Protein AF-A0A959TJ39-F1 (afdb_monomer)

pLDDT: mean 76.72, std 17.81, range [38.75, 98.12]

Secondary structure (DSSP, 8-state):
---------------SHHHHHHHHHHHHHHHT------PPP-EEEEE-B-TTS-B-TT-EEEEE--PPSS---GGG-EEEEE--TTSEEEEE-GGG--BTB--

Sequence (103 aa):
MNSGKASKSKRMARSSFRSVTGMLLVLCLWVVLPACNKEKPTTAIITIQKENGTVIPGAYVRLYANPTFPLGDPSRLTMEKLTDSQGRAEFDYSSFYEQGQAG

Solvent-accessible surface area (backbone atoms only — not comparable to full-atom values): 6840 Å² total; per-residue (Å²): 140,86,89,85,82,84,89,84,81,81,80,75,84,80,62,73,64,64,56,55,55,51,54,51,50,55,57,55,56,63,72,72,58,72,74,88,72,76,79,70,84,35,68,50,76,46,72,42,59,49,97,89,66,52,58,39,53,68,42,83,44,76,52,65,49,82,63,66,86,88,77,55,72,49,78,72,38,72,49,76,43,56,17,38,94,76,4,38,31,77,45,80,52,38,93,73,55,60,93,88,60,90,122

Radius of gyration: 34.19 Å; Cα contacts (8 Å, |Δi|>4): 109; chains: 1; bounding box: 116×47×34 Å

Mean predicted aligned error: 15.31 Å

Nearest PDB structures (foldseek):
  5jtw-assembly1_A  TM=7.022E-01  e=3.744E+00  Homo sapiens
  3nqz-assembly1_A  TM=2.446E-01  e=5.488E+00  Pseudoalteromonas sp. SM9913

Structure (mmCIF, N/CA/C/O backbone):
data_AF-A0A959TJ39-F1
#
_entry.id   AF-A0A959TJ39-F1
#
loop_
_atom_site.group_PDB
_atom_site.id
_atom_site.type_symbol
_atom_site.label_atom_id
_atom_site.label_alt_id
_atom_site.label_comp_id
_atom_site.label_asym_id
_atom_site.label_entity_id
_atom_site.label_seq_id
_atom_site.pdbx_PDB_ins_code
_atom_site.Cartn_x
_atom_site.Cartn_y
_atom_site.Cartn_z
_atom_site.occupancy
_atom_site.B_iso_or_equiv
_atom_site.auth_seq_id
_atom_site.auth_comp_id
_atom_site.auth_asym_id
_atom_site.auth_atom_id
_atom_site.pdbx_PDB_model_num
ATOM 1 N N . MET A 1 1 ? 101.356 -29.448 -4.171 1.00 43.09 1 MET A N 1
ATOM 2 C CA . MET A 1 1 ? 100.015 -29.009 -4.619 1.00 43.09 1 MET A CA 1
ATOM 3 C C . MET A 1 1 ? 99.253 -28.473 -3.422 1.00 43.09 1 MET A C 1
ATOM 5 O O . MET A 1 1 ? 99.121 -29.201 -2.449 1.00 43.09 1 MET A O 1
ATOM 9 N N . ASN A 1 2 ? 98.840 -27.205 -3.459 1.00 38.75 2 ASN A N 1
ATOM 10 C CA . ASN A 1 2 ? 98.233 -26.513 -2.322 1.00 38.75 2 ASN A CA 1
ATOM 11 C C . ASN A 1 2 ? 96.722 -26.314 -2.527 1.00 38.75 2 ASN A C 1
ATOM 13 O O . ASN A 1 2 ? 96.255 -26.128 -3.648 1.00 38.75 2 ASN A O 1
ATOM 17 N N . SER A 1 3 ? 95.996 -26.382 -1.416 1.00 46.53 3 SER A N 1
ATOM 18 C CA . SER A 1 3 ? 94.544 -26.256 -1.271 1.00 46.53 3 SER A CA 1
ATOM 19 C C . SER A 1 3 ? 94.085 -24.790 -1.372 1.00 46.53 3 SER A C 1
ATOM 21 O O . SER A 1 3 ? 94.821 -23.898 -0.958 1.00 46.53 3 SER A O 1
ATOM 23 N N . GLY A 1 4 ? 92.870 -24.517 -1.881 1.00 42.78 4 GLY A N 1
ATOM 24 C CA . GLY A 1 4 ? 92.392 -23.135 -2.086 1.00 42.78 4 GLY A CA 1
ATOM 25 C C . GLY A 1 4 ? 90.919 -22.953 -2.486 1.00 42.78 4 GLY A C 1
ATOM 26 O O . GLY A 1 4 ? 90.612 -22.553 -3.596 1.00 42.78 4 GLY A O 1
ATOM 27 N N . LYS A 1 5 ? 90.030 -23.278 -1.545 1.00 45.53 5 LYS A N 1
ATOM 28 C CA . LYS A 1 5 ? 88.618 -22.894 -1.300 1.00 45.53 5 LYS A CA 1
ATOM 29 C C . LYS A 1 5 ? 87.837 -21.934 -2.246 1.00 45.53 5 LYS A C 1
ATOM 31 O O . LYS A 1 5 ? 88.163 -20.768 -2.400 1.00 45.53 5 LYS A O 1
ATOM 36 N N . ALA A 1 6 ? 86.635 -22.421 -2.586 1.00 48.22 6 ALA A N 1
ATOM 37 C CA . ALA A 1 6 ? 85.293 -21.842 -2.361 1.00 48.22 6 ALA A CA 1
ATOM 38 C C . ALA A 1 6 ? 84.870 -20.510 -3.026 1.00 48.22 6 ALA A C 1
ATOM 40 O O . ALA A 1 6 ? 85.127 -19.424 -2.518 1.00 48.22 6 ALA A O 1
ATOM 41 N N . SER A 1 7 ? 83.989 -20.625 -4.028 1.00 46.09 7 SER A N 1
ATOM 42 C CA . SER A 1 7 ? 83.036 -19.577 -4.414 1.00 46.09 7 SER A CA 1
ATOM 43 C C . SER A 1 7 ? 81.713 -19.779 -3.660 1.00 46.09 7 SER A C 1
ATOM 45 O O . SER A 1 7 ? 81.010 -20.768 -3.870 1.00 46.09 7 SER A O 1
ATOM 47 N N . LYS A 1 8 ? 81.368 -18.858 -2.750 1.00 51.56 8 LYS A N 1
ATOM 48 C CA . LYS A 1 8 ? 80.018 -18.731 -2.173 1.00 51.56 8 LYS A CA 1
ATOM 49 C C . LYS A 1 8 ? 79.368 -17.472 -2.740 1.00 51.56 8 LYS A C 1
ATOM 51 O O . LYS A 1 8 ? 79.548 -16.392 -2.191 1.00 51.56 8 LYS A O 1
ATOM 56 N N . SER A 1 9 ? 78.552 -17.621 -3.780 1.00 48.09 9 SER 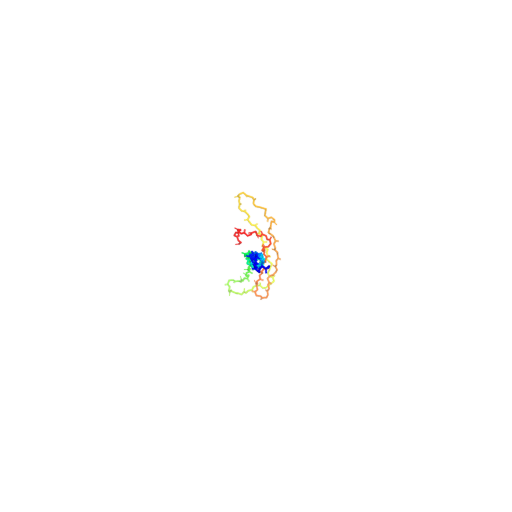A N 1
ATOM 57 C CA . SER A 1 9 ? 77.538 -16.621 -4.129 1.00 48.09 9 SER A CA 1
ATOM 58 C C . SER A 1 9 ? 76.179 -17.136 -3.665 1.00 48.09 9 SER A C 1
ATOM 60 O O . SER A 1 9 ? 75.621 -18.082 -4.225 1.00 48.09 9 SER A O 1
ATOM 62 N N . LYS A 1 10 ? 75.683 -16.572 -2.559 1.00 53.91 10 LYS A N 1
ATOM 63 C CA . LYS A 1 10 ? 74.363 -16.892 -2.010 1.00 53.91 10 LYS A CA 1
ATOM 64 C C . LYS A 1 10 ? 73.306 -16.314 -2.952 1.00 53.91 10 LYS A C 1
ATOM 66 O O . LYS A 1 10 ? 73.147 -15.098 -3.022 1.00 53.91 10 LYS A O 1
ATOM 71 N N . ARG A 1 11 ? 72.556 -17.174 -3.648 1.00 46.19 11 ARG A N 1
ATOM 72 C CA . ARG A 1 11 ? 71.320 -16.755 -4.322 1.00 46.19 11 ARG A CA 1
ATOM 73 C C . ARG A 1 11 ? 70.311 -16.382 -3.242 1.00 46.19 11 ARG A C 1
ATOM 75 O O . ARG A 1 11 ? 69.792 -17.241 -2.537 1.00 46.19 11 ARG A O 1
ATOM 82 N N . MET A 1 12 ? 70.106 -15.082 -3.076 1.00 53.91 12 MET A N 1
ATOM 83 C CA . MET A 1 12 ? 69.094 -14.510 -2.202 1.00 53.91 12 MET A CA 1
ATOM 84 C C . MET A 1 12 ? 67.721 -14.984 -2.697 1.00 53.91 12 MET A C 1
ATOM 86 O O . MET A 1 12 ? 67.321 -14.679 -3.821 1.00 53.91 12 MET A O 1
ATOM 90 N N . ALA A 1 13 ? 67.048 -15.799 -1.883 1.00 55.38 13 ALA A N 1
ATOM 91 C CA . ALA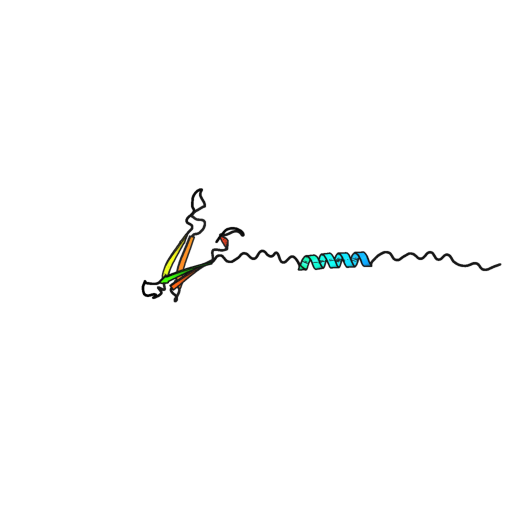 A 1 13 ? 65.732 -16.355 -2.159 1.00 55.38 13 ALA A CA 1
ATOM 92 C C . ALA A 1 13 ? 64.722 -15.219 -2.374 1.00 55.38 13 ALA A C 1
ATOM 94 O O . ALA A 1 13 ? 64.258 -14.578 -1.430 1.00 55.38 13 ALA A O 1
ATOM 95 N N . ARG A 1 14 ? 64.401 -14.936 -3.639 1.00 52.50 14 ARG A N 1
ATOM 96 C CA . ARG A 1 14 ? 63.363 -13.974 -4.000 1.00 52.50 14 ARG A CA 1
ATOM 97 C C . ARG A 1 14 ? 61.996 -14.644 -3.860 1.00 52.50 14 ARG A C 1
ATOM 99 O O . ARG A 1 14 ? 61.534 -15.342 -4.748 1.00 52.50 14 ARG A O 1
ATOM 106 N N . SER A 1 15 ? 61.326 -14.286 -2.768 1.00 53.50 15 SER A N 1
ATOM 107 C CA . SER A 1 15 ? 59.983 -13.705 -2.852 1.00 53.50 15 SER A CA 1
ATOM 108 C C . SER A 1 15 ? 58.807 -14.628 -3.225 1.00 53.50 15 SER A C 1
ATOM 110 O O . SER A 1 15 ? 57.890 -14.200 -3.924 1.00 53.50 15 SER A O 1
ATOM 112 N N . SER A 1 16 ? 58.718 -15.827 -2.651 1.00 52.59 16 SER A N 1
ATOM 113 C CA . SER A 1 16 ? 57.421 -16.533 -2.577 1.00 52.59 16 SER A CA 1
ATOM 114 C C . SER A 1 16 ? 56.421 -15.805 -1.658 1.00 52.59 16 SER A C 1
ATOM 116 O O . SER A 1 16 ? 55.213 -15.965 -1.790 1.00 52.59 16 SER A O 1
ATOM 118 N N . PHE A 1 17 ? 56.915 -14.947 -0.756 1.00 53.88 17 PHE A N 1
ATOM 119 C CA . PHE A 1 17 ? 56.101 -14.248 0.244 1.00 53.88 17 PHE A CA 1
ATOM 120 C C . PHE A 1 17 ? 55.235 -13.118 -0.342 1.00 53.88 17 PHE A C 1
ATOM 122 O O . PHE A 1 17 ? 54.106 -12.933 0.092 1.00 53.88 17 PHE A O 1
ATOM 129 N N . ARG A 1 18 ? 55.703 -12.400 -1.379 1.00 58.62 18 ARG A N 1
ATOM 130 C CA . ARG A 1 18 ? 54.931 -11.292 -1.990 1.00 58.62 18 ARG A CA 1
ATOM 131 C C . ARG A 1 18 ? 53.665 -11.766 -2.707 1.00 58.62 18 ARG A C 1
ATOM 133 O O . ARG A 1 18 ? 52.702 -11.012 -2.793 1.00 58.62 18 ARG A O 1
ATOM 140 N N . SER A 1 19 ? 53.672 -12.992 -3.231 1.00 59.16 19 SER A N 1
ATOM 141 C CA . SER A 1 19 ? 52.548 -13.533 -4.002 1.00 59.16 19 SER A CA 1
ATOM 142 C C . SER A 1 19 ? 51.403 -13.992 -3.092 1.00 59.16 19 SER A C 1
ATOM 144 O O . SER A 1 19 ? 50.243 -13.723 -3.392 1.00 59.16 19 SER A O 1
ATOM 146 N N . VAL A 1 20 ? 51.726 -14.579 -1.935 1.00 66.31 20 VAL A N 1
ATOM 147 C CA . VAL A 1 20 ? 50.732 -15.033 -0.947 1.00 66.31 20 VAL A CA 1
ATOM 148 C C . VAL A 1 20 ? 50.017 -13.850 -0.286 1.00 66.31 20 VAL A C 1
ATOM 150 O O . VAL A 1 20 ? 48.798 -13.874 -0.139 1.00 66.31 20 VAL A O 1
ATOM 153 N N . THR A 1 21 ? 50.741 -12.772 0.044 1.00 71.25 21 THR A N 1
ATOM 154 C CA . THR A 1 21 ? 50.135 -11.555 0.614 1.00 71.25 21 THR A CA 1
ATOM 155 C C . THR A 1 21 ? 49.161 -10.882 -0.358 1.00 71.25 21 THR A C 1
ATOM 157 O O . THR A 1 21 ? 48.110 -10.404 0.062 1.00 71.25 21 THR A O 1
ATOM 160 N N . GLY A 1 22 ? 49.476 -10.873 -1.659 1.00 77.44 22 GLY A N 1
ATOM 161 C CA . GLY A 1 22 ? 48.591 -10.316 -2.687 1.00 77.44 22 GLY A CA 1
ATOM 162 C C . GLY A 1 22 ? 47.295 -11.114 -2.848 1.00 77.44 22 GLY A C 1
ATOM 163 O O . GLY A 1 22 ? 46.218 -10.530 -2.908 1.00 77.44 22 GLY A O 1
ATOM 164 N N . MET A 1 23 ? 47.384 -12.447 -2.843 1.00 79.88 23 MET A N 1
ATOM 165 C CA . MET A 1 23 ? 46.213 -13.324 -2.942 1.00 79.88 23 MET A CA 1
ATOM 166 C C . MET A 1 23 ? 45.291 -13.200 -1.720 1.00 79.88 23 MET A C 1
ATOM 168 O O . MET A 1 23 ? 44.072 -13.151 -1.875 1.00 79.88 23 MET A O 1
ATOM 172 N N . LEU A 1 24 ? 45.862 -13.074 -0.517 1.00 81.00 24 LEU A N 1
ATOM 173 C CA . LEU A 1 24 ? 45.101 -12.851 0.713 1.00 81.00 24 LEU A CA 1
ATOM 174 C C . LEU A 1 24 ? 44.363 -11.502 0.701 1.00 81.00 24 LEU A C 1
ATOM 176 O O . LEU A 1 24 ? 43.207 -11.437 1.103 1.00 81.00 24 LEU A O 1
ATOM 180 N N . LEU A 1 25 ? 44.998 -10.439 0.198 1.00 80.81 25 LEU A N 1
ATOM 181 C CA . LEU A 1 25 ? 44.369 -9.120 0.061 1.00 80.81 25 LEU A CA 1
ATOM 182 C C . LEU A 1 25 ? 43.173 -9.138 -0.901 1.00 80.81 25 LEU A C 1
ATOM 184 O O . LEU A 1 25 ? 42.141 -8.552 -0.588 1.00 80.81 25 LEU A O 1
ATOM 188 N N . VAL A 1 26 ? 43.281 -9.838 -2.034 1.00 80.75 26 VAL A N 1
ATOM 189 C CA . VAL A 1 26 ? 42.172 -9.990 -2.995 1.00 80.75 26 VAL A CA 1
ATOM 190 C C . VAL A 1 26 ? 41.006 -10.775 -2.382 1.00 80.75 26 VAL A C 1
ATOM 192 O O . VAL A 1 26 ? 39.855 -10.375 -2.532 1.00 80.75 26 VAL A O 1
ATOM 195 N N . LEU A 1 27 ? 41.296 -11.840 -1.629 1.00 80.56 27 LEU A N 1
ATOM 196 C CA . LEU A 1 27 ? 40.285 -12.605 -0.890 1.00 80.56 27 LEU A CA 1
ATOM 197 C C . LEU A 1 27 ? 39.593 -11.764 0.192 1.00 80.56 27 LEU A C 1
ATOM 199 O O . LEU A 1 27 ? 38.372 -11.815 0.307 1.00 80.56 27 LEU A O 1
ATOM 203 N N . CYS A 1 28 ? 40.339 -10.949 0.942 1.00 75.62 28 CYS A N 1
ATOM 204 C CA . CYS A 1 28 ? 39.769 -10.042 1.942 1.00 75.62 28 CYS A CA 1
ATOM 205 C C . CYS A 1 28 ? 38.879 -8.956 1.315 1.00 75.62 28 CYS A C 1
ATOM 207 O O . CYS A 1 28 ? 37.856 -8.602 1.899 1.00 75.62 28 CYS A O 1
ATOM 209 N N . LEU A 1 29 ? 39.229 -8.455 0.124 1.00 71.06 29 LEU A N 1
ATOM 210 C CA . LEU A 1 29 ? 38.427 -7.464 -0.604 1.00 71.06 29 LEU A CA 1
ATOM 211 C C . LEU A 1 29 ? 37.066 -8.017 -1.058 1.00 71.06 29 LEU A C 1
ATOM 213 O O . LEU A 1 29 ? 36.109 -7.254 -1.137 1.00 71.06 29 LEU A O 1
ATOM 217 N N . TRP A 1 30 ? 36.937 -9.326 -1.294 1.00 68.00 30 TRP A N 1
ATOM 218 C CA . TRP A 1 30 ? 35.642 -9.943 -1.613 1.00 68.00 30 TRP A CA 1
ATOM 219 C C . TRP A 1 30 ? 34.675 -10.012 -0.427 1.00 68.00 30 TRP A C 1
ATOM 221 O O . TRP A 1 30 ? 33.466 -9.973 -0.636 1.00 68.00 30 TRP A O 1
ATOM 231 N N . VAL A 1 31 ? 35.172 -10.059 0.812 1.00 68.31 31 VAL A N 1
ATOM 232 C CA . VAL A 1 31 ? 34.315 -10.142 2.012 1.00 68.31 31 VAL A CA 1
ATOM 233 C C . VAL A 1 31 ? 33.695 -8.782 2.373 1.00 68.31 31 VAL A C 1
ATOM 235 O O . VAL A 1 31 ? 32.660 -8.729 3.032 1.00 68.31 31 VAL A O 1
ATOM 238 N N . VAL A 1 32 ? 34.289 -7.675 1.911 1.00 66.00 32 VAL A N 1
ATOM 239 C CA . VAL A 1 32 ? 33.832 -6.293 2.175 1.00 66.00 32 VAL A CA 1
ATOM 240 C C . VAL A 1 32 ? 32.964 -5.694 1.062 1.00 66.00 32 VAL A C 1
ATOM 242 O O . VAL A 1 32 ? 32.646 -4.508 1.115 1.00 66.00 32 VAL A O 1
ATOM 245 N N . LEU A 1 33 ? 32.506 -6.503 0.099 1.00 63.62 33 LEU A N 1
ATOM 246 C CA . LEU A 1 33 ? 31.492 -6.109 -0.885 1.00 63.62 33 LEU A CA 1
ATOM 247 C C . LEU A 1 33 ? 30.059 -6.584 -0.545 1.00 63.62 33 LEU A C 1
ATOM 249 O O . LEU A 1 33 ? 29.339 -6.939 -1.483 1.00 63.62 33 LEU A O 1
ATOM 253 N N . PRO A 1 34 ? 29.553 -6.613 0.713 1.00 61.31 34 PRO A N 1
ATOM 254 C CA . PRO A 1 34 ? 28.110 -6.625 0.861 1.00 61.31 34 PRO A CA 1
ATOM 255 C C . PRO A 1 34 ? 27.642 -5.268 0.337 1.00 61.31 34 PRO A C 1
ATOM 257 O O . PRO A 1 34 ? 27.768 -4.249 1.015 1.00 61.31 34 PRO A O 1
ATOM 260 N N . ALA A 1 35 ? 27.193 -5.250 -0.919 1.00 60.38 35 ALA A N 1
ATOM 261 C CA . ALA A 1 35 ? 26.563 -4.108 -1.545 1.00 60.38 35 ALA A CA 1
ATOM 262 C C . ALA A 1 35 ? 25.503 -3.595 -0.567 1.00 60.38 35 ALA A C 1
ATOM 264 O O . ALA A 1 35 ? 24.483 -4.242 -0.331 1.00 60.38 35 ALA A O 1
ATOM 265 N N . CYS A 1 36 ? 25.798 -2.470 0.087 1.00 63.53 36 CYS A N 1
ATOM 266 C CA . CYS A 1 36 ? 24.971 -1.887 1.137 1.00 63.53 36 CYS A CA 1
ATOM 267 C C . CYS A 1 36 ? 23.820 -1.109 0.494 1.00 63.53 36 CYS A C 1
ATOM 269 O O . CYS A 1 36 ? 23.616 0.077 0.738 1.00 63.53 36 CYS A O 1
ATOM 271 N N . ASN A 1 37 ? 23.100 -1.788 -0.389 1.00 62.12 37 ASN A N 1
ATOM 272 C CA . ASN A 1 37 ? 21.930 -1.276 -1.054 1.00 62.12 37 ASN A CA 1
ATOM 273 C C . ASN A 1 37 ? 20.732 -2.081 -0.567 1.00 62.12 37 ASN A C 1
ATOM 275 O O . ASN A 1 37 ? 20.284 -3.028 -1.205 1.00 62.12 37 ASN A O 1
ATOM 279 N N . LYS A 1 38 ? 20.290 -1.763 0.652 1.00 58.66 38 LYS A N 1
ATOM 280 C CA . LYS A 1 38 ? 19.015 -2.267 1.146 1.00 58.66 38 LYS A CA 1
ATOM 281 C C . LYS A 1 38 ? 17.938 -1.350 0.599 1.00 58.66 38 LYS A C 1
ATOM 283 O O . LYS A 1 38 ? 17.776 -0.234 1.096 1.00 58.66 38 LYS A O 1
ATOM 288 N N . GLU A 1 39 ? 17.223 -1.826 -0.411 1.00 64.81 39 GLU A N 1
ATOM 289 C CA . GLU A 1 39 ? 15.933 -1.255 -0.774 1.00 64.81 39 GLU A CA 1
ATOM 290 C C . GLU A 1 39 ? 15.065 -1.233 0.490 1.00 64.81 39 GLU A C 1
ATOM 292 O O . GLU A 1 39 ? 14.921 -2.240 1.190 1.00 64.81 39 GLU A O 1
ATOM 297 N N . LYS A 1 40 ? 14.582 -0.044 0.862 1.00 68.75 40 LYS A N 1
ATOM 298 C CA . LYS A 1 40 ? 13.648 0.076 1.979 1.00 68.75 40 LYS A CA 1
ATOM 299 C C . LYS A 1 40 ? 12.278 -0.356 1.461 1.00 68.75 40 LYS A C 1
ATOM 301 O O . LYS A 1 40 ? 11.879 0.148 0.41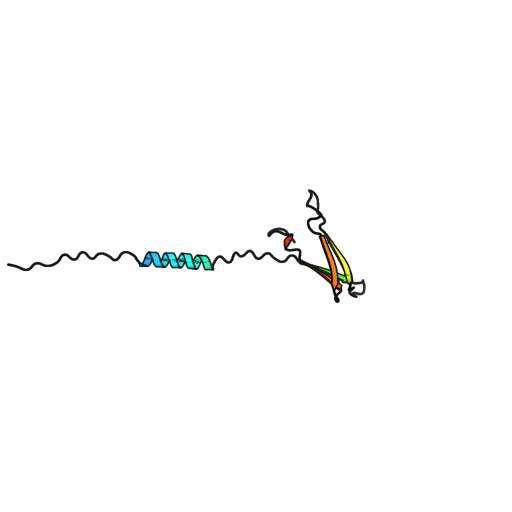0 1.00 68.75 40 LYS A O 1
ATOM 306 N N . PRO A 1 41 ? 11.560 -1.242 2.170 1.00 76.62 41 PRO A N 1
ATOM 307 C CA . PRO A 1 41 ? 10.211 -1.592 1.766 1.00 76.62 41 PRO A CA 1
ATOM 308 C C . PRO A 1 41 ? 9.345 -0.333 1.783 1.00 76.62 41 PRO A C 1
ATOM 310 O O . PRO A 1 41 ? 9.399 0.461 2.728 1.00 76.62 41 PRO A O 1
ATOM 313 N N . THR A 1 42 ? 8.579 -0.150 0.717 1.00 86.75 42 THR A N 1
ATOM 314 C CA . THR A 1 42 ? 7.626 0.944 0.579 1.00 86.75 42 THR A CA 1
ATOM 315 C C . THR A 1 42 ? 6.230 0.368 0.764 1.00 86.75 42 THR A C 1
ATOM 317 O O . THR A 1 42 ? 5.673 -0.272 -0.129 1.00 86.75 42 THR A O 1
ATOM 320 N N . THR A 1 43 ? 5.699 0.547 1.972 1.00 91.25 43 THR A N 1
ATOM 321 C CA . THR A 1 43 ? 4.452 -0.077 2.419 1.00 91.25 43 THR A CA 1
ATOM 322 C C . THR A 1 43 ? 3.491 0.984 2.942 1.00 91.25 43 THR A C 1
ATOM 324 O O . THR A 1 43 ? 3.849 1.758 3.831 1.00 91.25 43 THR A O 1
ATOM 327 N N . ALA A 1 44 ? 2.251 0.988 2.448 1.00 91.75 44 ALA A N 1
ATOM 328 C CA . ALA A 1 44 ? 1.163 1.790 3.005 1.00 91.75 44 ALA A CA 1
ATOM 329 C C . ALA A 1 44 ? 0.192 0.899 3.777 1.00 91.75 44 ALA A C 1
ATOM 331 O O . ALA A 1 44 ? -0.283 -0.118 3.269 1.00 91.75 44 ALA A O 1
ATOM 332 N N . ILE A 1 45 ? -0.146 1.320 4.995 1.00 96.00 45 ILE A N 1
ATOM 333 C CA . ILE A 1 45 ? -1.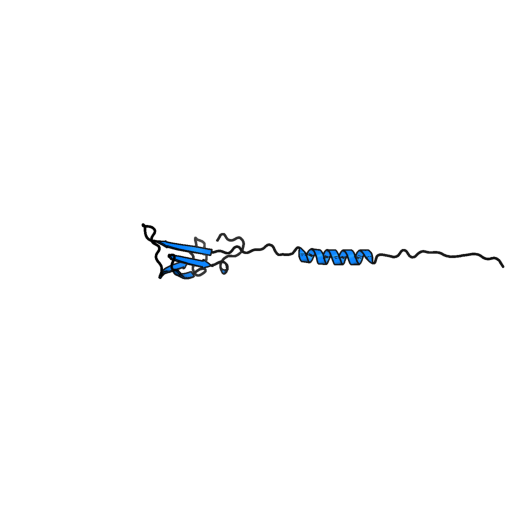157 0.671 5.829 1.00 96.00 45 ILE A CA 1
ATOM 334 C C . ILE A 1 45 ? -2.331 1.633 5.962 1.00 96.00 45 ILE A C 1
ATOM 336 O O . ILE A 1 45 ? -2.244 2.653 6.644 1.00 96.00 45 ILE A O 1
ATOM 340 N N . ILE A 1 46 ? -3.442 1.300 5.312 1.00 96.56 46 ILE A N 1
ATOM 341 C CA . ILE A 1 46 ? -4.674 2.085 5.366 1.00 96.56 46 ILE A CA 1
ATOM 342 C C . ILE A 1 46 ? -5.580 1.467 6.424 1.00 96.56 46 ILE A C 1
ATOM 344 O O . ILE A 1 46 ? -5.916 0.290 6.332 1.00 96.56 46 ILE A O 1
ATOM 348 N N . THR A 1 47 ? -5.978 2.250 7.427 1.00 97.56 47 THR A N 1
ATOM 349 C CA . THR A 1 47 ? -6.931 1.816 8.461 1.00 97.56 47 THR A CA 1
ATOM 350 C C . THR A 1 47 ? -8.265 2.516 8.249 1.00 97.56 47 THR A C 1
ATOM 352 O O . THR A 1 47 ? -8.319 3.744 8.217 1.00 97.56 47 THR A O 1
ATOM 355 N N . ILE A 1 48 ? -9.340 1.741 8.111 1.00 96.94 48 ILE A N 1
ATOM 356 C CA . ILE A 1 48 ? -10.698 2.257 7.939 1.00 96.94 48 ILE A CA 1
ATOM 357 C C . ILE A 1 48 ? -11.451 2.125 9.260 1.00 96.94 48 ILE A C 1
ATOM 359 O O . ILE A 1 48 ? -11.654 1.024 9.774 1.00 96.94 48 ILE A O 1
ATOM 363 N N . GLN A 1 49 ? -11.890 3.261 9.796 1.00 97.19 49 GLN A N 1
ATOM 364 C CA . GLN A 1 49 ? -12.623 3.343 11.054 1.00 97.19 49 GLN A CA 1
ATOM 365 C C . GLN A 1 49 ? -13.726 4.402 10.989 1.00 97.19 49 GLN A C 1
ATOM 367 O O . GLN A 1 49 ? -13.654 5.352 10.212 1.00 97.19 49 GLN A O 1
ATOM 372 N N . LYS A 1 50 ? -14.751 4.234 11.824 1.00 96.38 50 LYS A N 1
ATOM 373 C CA . LYS A 1 50 ? -15.792 5.242 12.063 1.00 96.38 50 LYS A CA 1
ATOM 374 C C . LYS A 1 50 ? -15.264 6.367 12.960 1.00 96.38 50 LYS A C 1
ATOM 376 O O . LYS A 1 50 ? -14.235 6.217 13.616 1.00 96.38 50 LYS A O 1
ATOM 381 N N . GLU A 1 51 ? -16.025 7.456 13.071 1.00 96.44 51 GLU A N 1
ATOM 382 C CA . GLU A 1 51 ? -15.703 8.591 13.956 1.00 96.44 51 GLU A CA 1
ATOM 383 C C . GLU A 1 51 ? -15.525 8.180 15.426 1.00 96.44 51 GLU A C 1
ATOM 385 O O . GLU A 1 51 ? -14.700 8.740 16.137 1.00 96.44 51 GLU A O 1
ATOM 390 N N . ASN A 1 52 ? -16.246 7.148 15.872 1.00 95.88 52 ASN A N 1
ATOM 391 C CA . ASN A 1 52 ? -16.138 6.607 17.227 1.00 95.88 52 ASN A CA 1
ATOM 392 C C . ASN A 1 52 ? -14.939 5.653 17.435 1.00 95.88 52 ASN A C 1
ATOM 394 O O . ASN A 1 52 ? -14.859 5.004 18.475 1.00 95.88 52 ASN A O 1
ATOM 398 N N . GLY A 1 53 ? -14.058 5.496 16.441 1.00 95.50 53 GLY A N 1
ATOM 399 C CA . GLY A 1 53 ? -12.885 4.617 16.497 1.00 95.50 53 GLY A CA 1
ATOM 400 C C . GLY A 1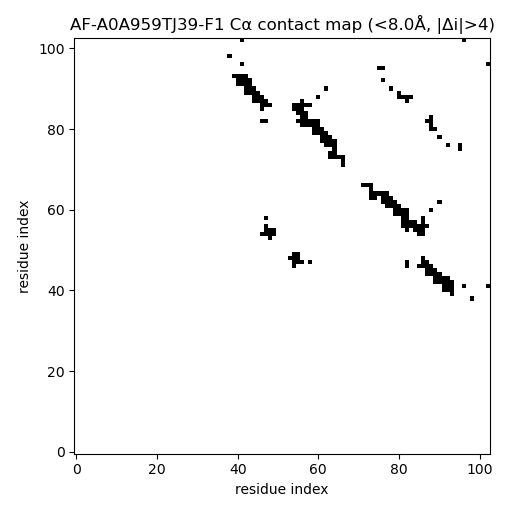 53 ? -13.151 3.136 16.199 1.00 95.50 53 GLY A C 1
ATOM 401 O O . GLY A 1 53 ? -12.217 2.339 16.218 1.00 95.50 53 GLY A O 1
ATOM 402 N N . THR A 1 54 ? -14.392 2.737 15.895 1.00 97.00 54 THR A N 1
ATOM 403 C CA . THR A 1 54 ? -14.694 1.345 15.514 1.00 97.00 54 THR A CA 1
ATOM 404 C C . THR A 1 54 ? -14.123 1.040 14.129 1.00 97.00 54 THR A C 1
ATOM 406 O O . THR A 1 54 ? -14.491 1.707 13.159 1.00 97.00 54 THR A O 1
ATOM 409 N N . VAL A 1 55 ? -13.269 0.021 14.024 1.00 97.75 55 VAL A N 1
ATOM 410 C CA . VAL A 1 55 ? -12.676 -0.429 12.753 1.00 97.75 55 VAL A CA 1
ATOM 411 C C . VAL A 1 55 ? -13.699 -1.143 11.866 1.00 97.75 55 VAL A C 1
ATOM 413 O O . VAL A 1 55 ? -14.622 -1.792 12.362 1.00 97.75 55 VAL A O 1
ATOM 416 N N . ILE A 1 56 ? -13.545 -1.016 10.547 1.00 97.44 56 ILE A N 1
ATOM 417 C CA . ILE A 1 56 ? -14.453 -1.613 9.560 1.00 97.44 56 ILE A CA 1
ATOM 418 C C . ILE A 1 56 ? -13.709 -2.711 8.784 1.00 97.44 56 ILE A C 1
ATOM 420 O O . ILE A 1 56 ? -12.911 -2.382 7.901 1.00 97.44 56 ILE A O 1
ATOM 424 N N . PRO A 1 57 ? -13.952 -4.002 9.080 1.00 97.44 57 PRO A N 1
ATOM 425 C CA . PRO A 1 57 ? -13.438 -5.107 8.276 1.00 97.44 57 PRO A CA 1
ATOM 426 C C . PRO A 1 57 ? -14.215 -5.253 6.960 1.00 97.44 57 PRO A C 1
ATOM 428 O O . PRO A 1 57 ? -15.387 -4.881 6.877 1.00 97.44 57 PRO A O 1
ATOM 431 N N . GLY A 1 58 ? -13.579 -5.816 5.930 1.00 97.44 58 GLY A N 1
ATOM 432 C CA . GLY A 1 58 ? -14.205 -6.056 4.625 1.00 97.44 58 GLY A CA 1
ATOM 433 C C . GLY A 1 58 ? -14.504 -4.794 3.804 1.00 97.44 58 GLY A C 1
ATOM 434 O O . GLY A 1 58 ? -15.239 -4.868 2.822 1.00 97.44 58 GLY A O 1
ATOM 435 N N . ALA A 1 59 ? -13.953 -3.639 4.177 1.00 97.62 59 ALA A N 1
ATOM 436 C CA . ALA A 1 59 ? -14.053 -2.417 3.391 1.00 97.62 59 ALA A CA 1
ATOM 437 C C . ALA A 1 59 ? -13.161 -2.515 2.148 1.00 97.62 59 ALA A C 1
ATOM 439 O O . ALA A 1 59 ? -12.012 -2.945 2.234 1.00 97.62 59 ALA A O 1
ATOM 440 N N . TYR A 1 60 ? -13.684 -2.097 0.997 1.00 97.81 60 TYR A N 1
ATOM 441 C CA . TYR A 1 60 ? -12.936 -2.063 -0.256 1.00 97.81 60 TYR A CA 1
ATOM 442 C C . TYR A 1 60 ? -12.023 -0.844 -0.324 1.00 97.81 60 TYR A C 1
ATOM 444 O O . TYR A 1 60 ? -12.486 0.291 -0.214 1.00 97.81 60 TYR A O 1
ATOM 452 N N . VAL A 1 61 ? -10.729 -1.083 -0.528 1.00 97.56 61 VAL A N 1
ATOM 453 C CA . VAL A 1 61 ? -9.706 -0.042 -0.612 1.00 97.56 61 VAL A CA 1
ATOM 454 C C . VAL A 1 61 ? -8.969 -0.171 -1.938 1.00 97.56 61 VAL A C 1
ATOM 456 O O . VAL A 1 61 ? -8.476 -1.246 -2.278 1.00 97.56 61 VAL A O 1
ATOM 459 N N . ARG A 1 62 ? -8.866 0.945 -2.665 1.00 95.38 62 ARG A N 1
ATOM 460 C CA . ARG A 1 62 ? -8.111 1.065 -3.915 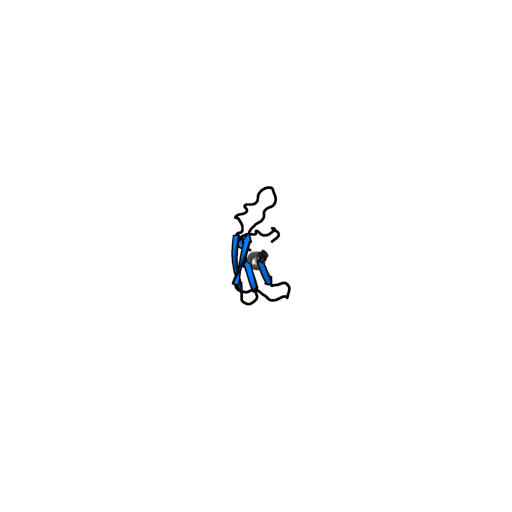1.00 95.38 62 ARG A CA 1
ATOM 461 C C . ARG A 1 62 ? -7.030 2.132 -3.766 1.00 95.38 62 ARG A C 1
ATOM 463 O O . ARG A 1 62 ? -7.344 3.304 -3.579 1.00 95.38 62 ARG A O 1
ATOM 470 N N . LEU A 1 63 ? -5.772 1.719 -3.871 1.00 92.19 63 LEU A N 1
ATOM 471 C CA . LEU A 1 63 ? -4.599 2.588 -3.912 1.00 92.19 63 LEU A CA 1
ATOM 472 C C . LEU A 1 63 ? -4.245 2.871 -5.376 1.00 92.19 63 LEU A C 1
ATOM 474 O O . LEU A 1 63 ? -4.116 1.927 -6.154 1.00 92.19 63 LEU A O 1
ATOM 478 N N . TYR A 1 64 ? -4.087 4.140 -5.759 1.00 90.38 64 TYR A N 1
ATOM 479 C CA . TYR A 1 64 ? -3.686 4.519 -7.117 1.00 90.38 64 TYR A CA 1
ATOM 480 C C . TYR A 1 64 ? -2.763 5.744 -7.141 1.00 90.38 64 TYR A C 1
ATOM 482 O O . TYR A 1 64 ? -2.789 6.569 -6.227 1.00 90.38 64 TYR A O 1
ATOM 490 N N . ALA A 1 65 ? -1.938 5.870 -8.184 1.00 85.75 65 ALA A N 1
ATOM 491 C CA . ALA A 1 65 ? -1.064 7.029 -8.359 1.00 85.75 65 ALA A CA 1
ATOM 492 C C . ALA A 1 65 ? -1.851 8.294 -8.748 1.00 85.75 65 ALA A C 1
ATOM 494 O O . ALA A 1 65 ? -2.683 8.269 -9.652 1.00 85.75 65 ALA A O 1
ATOM 495 N N . ASN A 1 66 ? -1.512 9.427 -8.127 1.00 84.94 66 ASN A N 1
ATOM 496 C CA . ASN A 1 66 ? -2.008 10.754 -8.505 1.00 84.94 66 ASN A CA 1
ATOM 497 C C . ASN A 1 66 ? -0.833 11.665 -8.927 1.00 84.94 66 ASN A C 1
ATOM 499 O O . ASN A 1 66 ? -0.292 12.386 -8.087 1.00 84.94 66 ASN A O 1
ATOM 503 N N . PRO A 1 67 ? -0.355 11.577 -10.183 1.00 78.50 67 PRO A N 1
ATOM 504 C CA . PRO A 1 67 ? 0.815 12.326 -10.640 1.00 78.50 67 PRO A CA 1
ATOM 505 C C . PRO A 1 67 ? 0.519 13.826 -10.826 1.00 78.50 67 PRO A C 1
ATOM 507 O O . PRO A 1 67 ? -0.479 14.201 -11.437 1.00 78.50 67 PRO A O 1
ATOM 510 N N . THR A 1 68 ? 1.425 14.694 -10.368 1.00 73.94 68 THR A N 1
ATOM 511 C CA . THR A 1 68 ? 1.453 16.129 -10.705 1.00 73.94 68 THR A CA 1
ATOM 512 C C . THR A 1 68 ? 2.265 16.384 -11.985 1.00 73.94 68 THR A C 1
ATOM 514 O O . THR A 1 68 ? 3.194 15.650 -12.308 1.00 73.94 68 THR A O 1
ATOM 517 N N . PHE A 1 69 ? 1.886 17.409 -12.756 1.00 61.72 69 PHE A N 1
ATOM 518 C CA . PHE A 1 69 ? 2.477 17.746 -14.063 1.00 61.72 69 PHE A CA 1
ATOM 519 C C . PHE A 1 69 ? 3.973 18.156 -13.973 1.00 61.72 69 PHE A C 1
ATOM 521 O O . PHE A 1 69 ? 4.318 18.872 -13.031 1.00 61.72 69 PHE A O 1
ATOM 528 N N . PRO A 1 70 ? 4.844 17.816 -14.958 1.00 64.50 70 PRO A N 1
ATOM 529 C CA . PRO A 1 70 ? 4.560 17.047 -16.171 1.00 64.50 70 PRO A CA 1
ATOM 530 C C . PRO A 1 70 ? 4.617 15.519 -15.959 1.00 64.50 70 PRO A C 1
ATOM 532 O O . PRO A 1 70 ? 5.646 14.954 -15.612 1.00 64.50 70 PRO A O 1
ATOM 535 N N . LEU A 1 71 ? 3.450 14.910 -16.216 1.00 66.12 71 LEU A N 1
ATOM 536 C CA . LEU A 1 71 ? 3.100 13.528 -16.583 1.00 66.12 71 LEU A CA 1
ATOM 537 C C . LEU A 1 71 ? 4.015 12.378 -16.114 1.00 66.12 71 LEU A C 1
ATOM 539 O O . LEU A 1 71 ? 4.838 11.869 -16.871 1.00 66.12 71 LEU A O 1
ATOM 543 N N . GLY A 1 72 ? 3.741 11.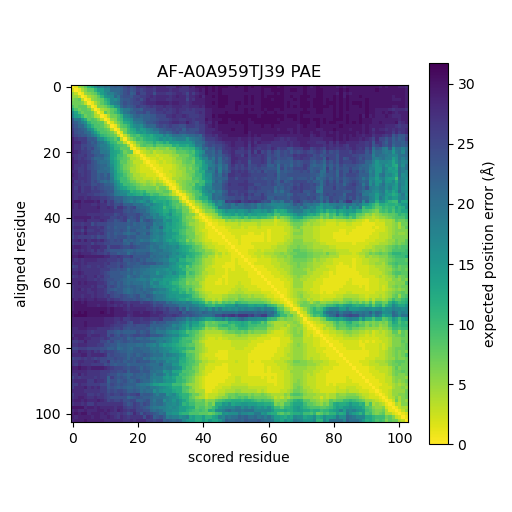864 -14.914 1.00 69.56 72 GLY A N 1
ATOM 544 C CA . GLY A 1 72 ? 3.948 10.441 -14.621 1.00 69.56 72 GLY A CA 1
ATOM 545 C C . GLY A 1 72 ? 2.767 9.602 -15.126 1.00 69.56 72 GLY A C 1
ATOM 546 O O . GLY A 1 72 ? 1.645 10.103 -15.188 1.00 69.56 72 GLY A O 1
ATOM 547 N N . ASP A 1 73 ? 2.999 8.333 -15.467 1.00 75.75 73 ASP A N 1
ATOM 548 C CA . ASP A 1 73 ? 1.930 7.397 -15.840 1.00 75.75 73 ASP A CA 1
ATOM 549 C C . ASP A 1 73 ? 1.006 7.132 -14.628 1.00 75.75 73 ASP A C 1
ATOM 551 O O . ASP A 1 73 ? 1.472 6.605 -13.614 1.00 75.75 73 ASP A O 1
ATOM 555 N N . PRO A 1 74 ? -0.291 7.490 -14.679 1.00 74.38 74 PRO A N 1
ATOM 556 C CA . PRO A 1 74 ? -1.225 7.241 -13.580 1.00 74.38 74 PRO A CA 1
ATOM 557 C C . PRO A 1 74 ? -1.533 5.749 -13.383 1.00 74.38 74 PRO A C 1
ATOM 559 O O . PRO A 1 74 ? -1.962 5.353 -12.301 1.00 74.38 74 PRO A O 1
ATOM 562 N N . SER A 1 75 ? -1.291 4.908 -14.393 1.00 81.31 75 SER A N 1
ATOM 563 C CA . SER A 1 75 ? -1.473 3.456 -14.303 1.00 81.31 75 SER A CA 1
ATOM 564 C C . SER A 1 75 ? -0.308 2.741 -13.612 1.00 81.31 75 SER A C 1
ATOM 566 O O . SER A 1 75 ? -0.430 1.565 -13.273 1.00 81.31 75 SER A O 1
ATOM 568 N N . ARG A 1 76 ? 0.785 3.461 -13.310 1.00 80.62 76 ARG A N 1
ATOM 569 C CA . ARG A 1 76 ? 1.991 2.898 -12.684 1.00 80.62 76 ARG A CA 1
ATOM 570 C C . ARG A 1 76 ? 1.747 2.258 -11.324 1.00 80.62 76 ARG A C 1
ATOM 572 O O . ARG A 1 76 ? 2.553 1.453 -10.902 1.00 80.62 76 ARG A O 1
ATOM 579 N N . LEU A 1 77 ? 0.696 2.651 -10.610 1.00 87.06 77 LEU A N 1
ATOM 580 C CA . LEU A 1 77 ? 0.339 2.085 -9.316 1.00 87.06 77 LEU A CA 1
ATOM 581 C C . LEU A 1 77 ? -1.178 1.985 -9.264 1.00 87.06 77 LEU A C 1
ATOM 583 O O . LEU A 1 77 ? -1.870 3.000 -9.275 1.00 87.06 77 LEU A O 1
ATOM 587 N N . THR A 1 78 ? -1.700 0.765 -9.240 1.00 91.69 78 THR A N 1
ATOM 588 C CA . THR A 1 78 ? -3.099 0.471 -8.927 1.00 91.69 78 THR A CA 1
ATOM 589 C C . THR A 1 78 ? -3.136 -0.846 -8.172 1.00 91.69 78 THR A C 1
ATOM 591 O O . THR A 1 78 ? -2.711 -1.873 -8.694 1.00 91.69 78 THR A O 1
ATOM 594 N N . MET A 1 79 ? -3.618 -0.814 -6.934 1.00 93.31 79 MET A N 1
ATOM 595 C CA . MET A 1 79 ? -3.741 -1.990 -6.079 1.00 93.31 79 MET A CA 1
ATOM 596 C C . MET A 1 79 ? -5.064 -1.945 -5.331 1.00 93.31 79 MET A C 1
ATOM 598 O O . MET A 1 79 ? -5.533 -0.878 -4.939 1.00 93.31 79 MET A O 1
ATOM 602 N N . GLU A 1 80 ? -5.659 -3.110 -5.114 1.00 96.25 80 GLU A N 1
ATOM 603 C CA . GLU A 1 80 ? -6.982 -3.240 -4.513 1.00 96.25 80 GLU A CA 1
ATOM 604 C C . GLU A 1 80 ? -6.946 -4.320 -3.439 1.00 96.25 80 GLU A C 1
ATOM 606 O O . GLU A 1 80 ? -6.343 -5.379 -3.626 1.00 96.25 80 GLU A O 1
ATOM 611 N N . LYS A 1 81 ? -7.549 -4.039 -2.284 1.00 97.44 81 LYS A N 1
ATOM 612 C CA . LYS A 1 81 ? -7.585 -4.974 -1.158 1.00 97.44 81 LYS A CA 1
ATOM 613 C C . LYS A 1 81 ? -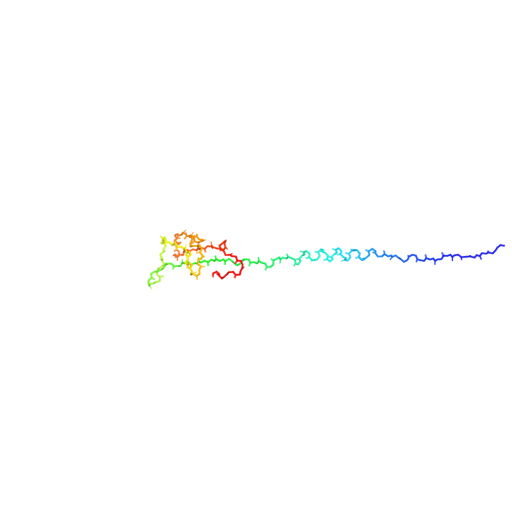8.800 -4.705 -0.280 1.00 97.44 81 LYS A C 1
ATOM 615 O O . LYS A 1 81 ? -9.251 -3.568 -0.153 1.00 97.44 81 LYS A O 1
ATOM 620 N N . LEU A 1 82 ? -9.317 -5.763 0.337 1.00 98.12 82 LEU A N 1
ATOM 621 C CA . LEU A 1 82 ? -10.298 -5.651 1.412 1.00 98.12 82 LEU A CA 1
ATOM 622 C C . LEU A 1 82 ? -9.578 -5.486 2.750 1.00 98.12 82 LEU A C 1
ATOM 624 O O . LEU A 1 82 ? -8.525 -6.088 2.965 1.00 98.12 82 LEU A O 1
ATOM 628 N N . THR A 1 83 ? -10.151 -4.700 3.655 1.00 98.00 83 THR A N 1
ATOM 629 C CA . THR A 1 83 ? -9.612 -4.585 5.010 1.00 98.00 83 THR A CA 1
ATOM 630 C C . THR A 1 83 ? -9.750 -5.890 5.796 1.00 98.00 83 THR A C 1
ATOM 632 O O . THR A 1 83 ? -10.745 -6.611 5.677 1.00 98.00 83 THR A O 1
ATOM 635 N N . ASP A 1 84 ? -8.747 -6.186 6.619 1.00 97.44 84 ASP A N 1
ATOM 636 C CA . ASP A 1 84 ? -8.714 -7.341 7.515 1.00 97.44 84 ASP A CA 1
ATOM 637 C C . ASP A 1 84 ? -9.625 -7.169 8.749 1.00 97.44 84 ASP A C 1
ATOM 639 O O . ASP A 1 84 ? -10.383 -6.204 8.870 1.00 97.44 84 ASP A O 1
ATOM 643 N N . SER A 1 85 ? -9.544 -8.103 9.703 1.00 96.94 85 SER A N 1
ATOM 644 C CA . SER A 1 85 ? -10.322 -8.064 10.952 1.00 96.94 85 SER A CA 1
ATOM 645 C C . SER A 1 85 ? -10.021 -6.853 11.844 1.00 96.94 85 SER A C 1
ATOM 647 O O . SER A 1 85 ? -10.807 -6.552 12.738 1.00 96.94 85 SER A O 1
ATOM 649 N N . GLN A 1 86 ? -8.901 -6.162 11.619 1.00 96.56 86 GLN A N 1
ATOM 650 C CA . GLN A 1 86 ? -8.502 -4.935 12.307 1.00 96.56 86 GLN A CA 1
ATOM 651 C C . GLN A 1 86 ? -8.841 -3.679 11.488 1.00 96.56 86 GLN A C 1
ATOM 653 O O . GLN A 1 86 ? -8.423 -2.579 11.846 1.00 96.56 86 GLN A O 1
ATOM 658 N N . GLY A 1 87 ? -9.580 -3.820 10.383 1.00 97.06 87 GLY A N 1
ATOM 659 C CA . GLY A 1 87 ? -9.909 -2.724 9.476 1.00 97.06 87 GLY A CA 1
ATOM 660 C C . GLY A 1 87 ? -8.712 -2.212 8.677 1.00 97.06 87 GLY A C 1
ATOM 661 O O . GLY A 1 87 ? -8.751 -1.072 8.212 1.00 97.06 87 GLY A O 1
ATOM 662 N N . ARG A 1 88 ? -7.655 -3.019 8.510 1.00 98.00 88 ARG A N 1
ATOM 663 C CA . ARG A 1 88 ? -6.420 -2.623 7.823 1.00 98.00 88 ARG A CA 1
ATOM 664 C C . ARG A 1 88 ? -6.322 -3.210 6.423 1.00 98.00 88 ARG A C 1
ATOM 666 O O . ARG A 1 88 ? -6.570 -4.392 6.212 1.00 98.00 88 ARG A O 1
ATOM 673 N N . ALA A 1 89 ? -5.894 -2.389 5.475 1.00 97.88 89 ALA A N 1
ATOM 674 C CA . ALA A 1 89 ? -5.461 -2.800 4.150 1.00 97.88 89 ALA A CA 1
ATOM 675 C C . ALA A 1 89 ? -3.988 -2.409 3.976 1.00 97.88 89 ALA A C 1
ATOM 677 O O . ALA A 1 89 ? -3.649 -1.230 3.892 1.00 97.88 89 ALA A O 1
ATOM 678 N N . GLU A 1 90 ? -3.115 -3.415 3.971 1.00 96.81 90 GLU A N 1
ATOM 679 C CA . GLU A 1 90 ? -1.675 -3.251 3.765 1.00 96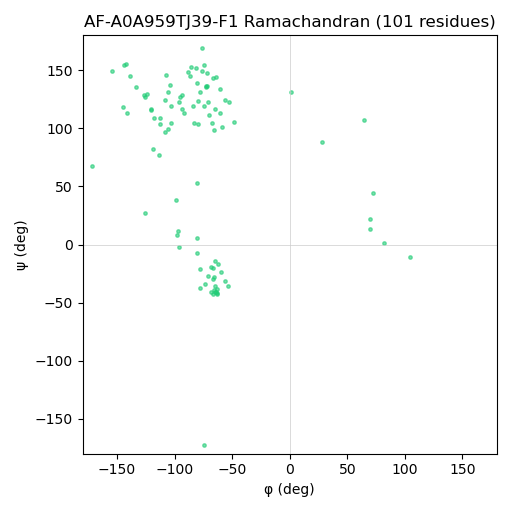.81 90 GLU A CA 1
ATOM 680 C C . GLU A 1 90 ? -1.308 -3.481 2.298 1.00 96.81 90 GLU A C 1
ATOM 682 O O . GLU A 1 90 ? -1.654 -4.528 1.731 1.00 96.81 90 GLU A O 1
ATOM 687 N N . PHE A 1 91 ? -0.604 -2.510 1.719 1.00 94.81 91 PHE A N 1
ATOM 688 C CA . PHE A 1 91 ? -0.128 -2.490 0.341 1.00 94.81 91 PHE A CA 1
ATOM 689 C C . PHE A 1 91 ? 1.393 -2.378 0.335 1.00 94.81 91 PHE A C 1
ATOM 691 O O . PHE A 1 91 ? 1.932 -1.358 0.760 1.00 94.81 91 PHE A O 1
ATOM 698 N N . ASP A 1 92 ? 2.072 -3.405 -0.167 1.00 92.44 92 ASP A N 1
ATOM 699 C CA . ASP A 1 92 ? 3.493 -3.341 -0.500 1.00 92.44 92 ASP A CA 1
ATOM 700 C C . ASP A 1 92 ? 3.633 -2.967 -1.975 1.00 92.44 92 ASP A C 1
ATOM 702 O O . ASP A 1 92 ? 3.176 -3.697 -2.856 1.00 92.44 92 ASP A O 1
ATOM 706 N N . TYR A 1 93 ? 4.232 -1.809 -2.231 1.00 88.88 93 TYR A N 1
ATOM 707 C CA . TYR A 1 93 ? 4.473 -1.289 -3.571 1.00 88.88 93 TYR A CA 1
ATOM 708 C C . TYR A 1 93 ? 5.950 -0.951 -3.788 1.00 88.88 93 TYR A C 1
ATOM 710 O O . TYR A 1 93 ? 6.292 -0.123 -4.632 1.00 88.88 93 TYR A O 1
ATOM 718 N N . SER A 1 94 ? 6.837 -1.641 -3.066 1.00 86.62 94 SER A N 1
ATOM 719 C CA . SER A 1 94 ? 8.291 -1.493 -3.187 1.00 86.62 94 SER A CA 1
ATOM 720 C C . SER A 1 94 ? 8.782 -1.674 -4.627 1.00 86.62 94 SER A C 1
ATOM 722 O O . SER A 1 94 ? 9.663 -0.947 -5.068 1.00 86.62 94 SER A O 1
ATOM 724 N N . SER A 1 95 ? 8.160 -2.572 -5.402 1.00 81.19 95 SER A N 1
ATOM 725 C CA . SER A 1 95 ? 8.512 -2.827 -6.808 1.00 81.19 95 SER A CA 1
ATOM 726 C C . SER A 1 95 ? 8.259 -1.649 -7.753 1.00 81.19 95 SER A C 1
ATOM 728 O O . SER A 1 95 ? 8.702 -1.682 -8.897 1.00 81.19 95 SER A O 1
ATOM 730 N N . PHE A 1 96 ? 7.506 -0.638 -7.315 1.00 77.38 96 PHE A N 1
ATOM 731 C CA . PHE A 1 96 ? 7.161 0.531 -8.124 1.00 77.38 96 PHE A CA 1
ATOM 732 C C . PHE A 1 96 ? 8.088 1.729 -7.880 1.00 77.38 96 PHE A C 1
ATOM 734 O O . PHE A 1 96 ? 7.906 2.767 -8.518 1.00 77.38 96 PHE A O 1
ATOM 741 N N . TYR A 1 97 ? 9.053 1.604 -6.963 1.00 72.00 97 TYR A N 1
ATOM 742 C CA . TYR A 1 97 ? 9.943 2.685 -6.556 1.00 72.00 97 TYR A CA 1
ATOM 743 C C . TYR A 1 97 ? 11.401 2.264 -6.699 1.00 72.00 97 TYR A C 1
ATOM 745 O O . TYR A 1 97 ? 11.835 1.255 -6.154 1.00 72.00 97 TYR A O 1
ATOM 753 N N . GLU A 1 98 ? 12.175 3.078 -7.410 1.00 69.62 98 GLU A N 1
ATOM 754 C CA . GLU A 1 98 ? 13.625 2.915 -7.461 1.00 69.62 98 GLU A CA 1
ATOM 755 C C . GLU A 1 98 ? 14.293 3.629 -6.284 1.00 69.62 98 GLU A C 1
ATOM 757 O O . GLU A 1 98 ? 13.799 4.632 -5.755 1.00 69.62 98 GLU A O 1
ATOM 762 N N . GLN A 1 99 ? 15.459 3.127 -5.883 1.00 60.97 99 GLN A N 1
ATOM 763 C CA . GLN A 1 99 ? 16.233 3.714 -4.800 1.00 60.97 99 GLN A CA 1
ATOM 764 C C . GLN A 1 99 ? 16.548 5.195 -5.082 1.00 60.97 99 GLN A C 1
ATOM 766 O O . GLN A 1 99 ? 17.155 5.541 -6.091 1.00 60.97 99 GLN A O 1
ATOM 771 N N . GLY A 1 100 ? 16.162 6.073 -4.153 1.00 63.44 100 GLY A N 1
ATOM 772 C CA . GLY A 1 100 ? 16.322 7.526 -4.284 1.00 63.44 100 GLY A CA 1
ATOM 773 C C . GLY A 1 100 ? 15.024 8.265 -4.617 1.00 63.44 100 GLY A C 1
ATOM 774 O O . GLY A 1 100 ? 14.980 9.486 -4.480 1.00 63.44 100 GLY A O 1
ATOM 775 N N . GLN A 1 101 ? 13.954 7.549 -4.968 1.00 65.12 101 GLN A N 1
ATOM 776 C CA . GLN A 1 101 ? 12.606 8.109 -5.012 1.00 65.12 101 GLN A CA 1
ATOM 777 C C . GLN A 1 101 ? 12.010 8.154 -3.595 1.00 65.12 101 GLN A C 1
ATOM 779 O O . GLN A 1 101 ? 12.202 7.235 -2.798 1.00 65.12 101 GLN A O 1
ATOM 784 N N . ALA A 1 102 ? 11.310 9.241 -3.259 1.00 60.28 102 ALA A N 1
ATOM 785 C CA . ALA A 1 102 ? 10.549 9.317 -2.014 1.00 60.28 102 ALA A CA 1
ATOM 786 C C . ALA A 1 102 ? 9.281 8.458 -2.153 1.00 60.28 102 ALA A C 1
ATOM 788 O O . ALA A 1 102 ? 8.482 8.705 -3.058 1.00 60.28 102 ALA A O 1
ATOM 789 N N . GLY A 1 103 ? 9.154 7.444 -1.294 1.00 56.25 103 GLY A N 1
ATOM 790 C CA . GLY A 1 103 ? 7.981 6.570 -1.180 1.00 56.25 103 GLY A CA 1
ATOM 791 C C . GLY A 1 103 ? 6.866 7.145 -0.321 1.00 56.25 103 GLY A C 1
ATOM 792 O O . GLY A 1 103 ? 7.167 8.029 0.514 1.00 56.25 103 GLY A O 1
#

Foldseek 3Di:
DDDDDDDDDDPDDDDPPVVVVVVVVVVVVVVPPPPPDDQDWDKDKDWDADPVRHTDFQDKDWDWDDDDPPDDPRRLDIDIDTAHPRRIDMDTPSVSDDPPDDD